Protein AF-A0A8T3VLI8-F1 (afdb_monomer_lite)

pLDDT: mean 80.02, std 15.3, range [47.03, 97.69]

Secondary structure (DSSP, 8-state):
-EE---TT-TT--EEEEE-TTT--EEEE-STT---SSHHHHHHHHHHHHHHHHHHHHHHHHTTSS-SSTT--TTSSSS-SS--S-HHHHHHHHHHHHHHHT---

Foldseek 3Di:
DWDDDDPDDDPQTWDWDAAPQPRDTATDRDPPDRHRDPVSVVVVVVVVVVVVVVVVVVCVVVVNDPPQPPLDQPPPPQDPDADPDVVVRVVVSVVSCVVSVHDD

Radius of gyration: 24.44 Å; chains: 1; bounding box: 48×38×60 Å

Structure (mmCIF, N/CA/C/O backbone):
data_AF-A0A8T3VLI8-F1
#
_entry.id   AF-A0A8T3VLI8-F1
#
loop_
_atom_site.group_PDB
_atom_site.id
_atom_site.type_symbol
_atom_site.label_atom_id
_atom_site.label_alt_id
_atom_site.label_comp_id
_atom_site.label_as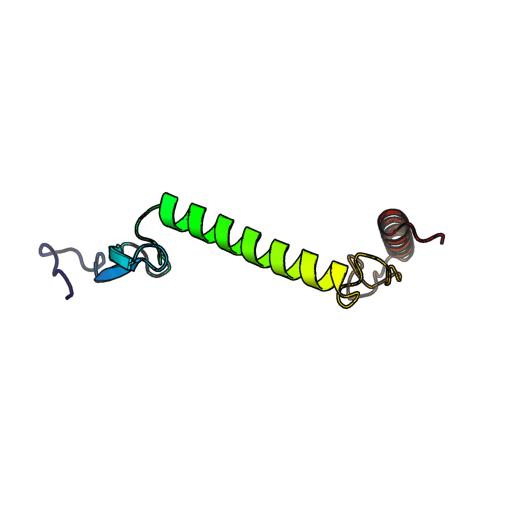ym_id
_atom_site.label_entity_id
_atom_site.label_seq_id
_atom_site.pdbx_PDB_ins_code
_atom_site.Cartn_x
_atom_site.Cartn_y
_atom_site.Cartn_z
_atom_site.occupancy
_atom_site.B_iso_or_equiv
_atom_site.auth_seq_id
_atom_site.auth_comp_id
_atom_site.auth_asym_id
_atom_site.auth_atom_id
_atom_site.pdbx_PDB_model_num
ATOM 1 N N . MET A 1 1 ? -21.331 11.348 20.693 1.00 47.03 1 MET A N 1
ATOM 2 C CA . MET A 1 1 ? -21.164 11.665 22.126 1.00 47.03 1 MET A CA 1
ATOM 3 C C . MET A 1 1 ? -19.729 12.114 22.354 1.00 47.03 1 MET A C 1
ATOM 5 O O . MET A 1 1 ? -18.811 11.358 22.052 1.00 47.03 1 MET A O 1
ATOM 9 N N . LEU A 1 2 ? -19.549 13.368 22.767 1.00 48.72 2 LEU A N 1
ATOM 10 C CA . LEU A 1 2 ? -18.267 13.936 23.186 1.00 48.72 2 LEU A CA 1
ATOM 11 C C . LEU A 1 2 ? -18.157 13.699 24.693 1.00 48.72 2 LEU A C 1
ATOM 13 O O . LEU A 1 2 ? -18.991 14.208 25.435 1.00 48.72 2 LEU A O 1
ATOM 17 N N . PHE A 1 3 ? -17.175 12.921 25.143 1.00 50.59 3 PHE A N 1
ATOM 18 C CA . PHE A 1 3 ? -16.880 12.854 26.573 1.00 50.59 3 PHE A CA 1
ATOM 19 C C . PHE A 1 3 ? -16.125 14.132 26.942 1.00 50.59 3 PHE A C 1
ATOM 21 O O . PHE A 1 3 ? -15.023 14.374 26.445 1.00 50.59 3 PHE A O 1
ATOM 28 N N . GLN A 1 4 ? -16.769 14.997 27.728 1.00 47.31 4 GLN A N 1
ATOM 29 C CA . GLN A 1 4 ? -16.154 16.218 28.236 1.00 47.31 4 GLN A CA 1
ATOM 30 C C . GLN A 1 4 ? -15.128 15.895 29.325 1.00 47.31 4 GLN A C 1
ATOM 32 O O . GLN A 1 4 ? -15.182 14.869 29.999 1.00 47.31 4 GLN A O 1
ATOM 37 N N . LYS A 1 5 ? -14.145 16.782 29.414 1.00 52.22 5 LYS A N 1
ATOM 38 C CA . LYS A 1 5 ? -12.893 16.618 30.135 1.00 52.22 5 LYS A CA 1
ATOM 39 C C . LYS A 1 5 ? -12.983 17.130 31.572 1.00 52.22 5 LYS A C 1
ATOM 41 O O . LYS A 1 5 ? -13.741 18.047 31.864 1.00 52.22 5 LYS A O 1
ATOM 46 N N . ILE A 1 6 ? -12.072 16.611 32.389 1.00 58.09 6 ILE A N 1
ATOM 47 C CA . ILE A 1 6 ? -11.554 17.212 33.625 1.00 58.09 6 ILE A CA 1
ATOM 48 C C . ILE A 1 6 ? -11.267 18.717 33.394 1.00 58.09 6 ILE A C 1
ATOM 50 O O . ILE A 1 6 ? -10.683 19.057 32.353 1.00 58.09 6 ILE A O 1
ATOM 54 N N . PRO A 1 7 ? -11.658 19.618 34.317 1.00 48.94 7 PRO A N 1
ATOM 55 C CA . PRO A 1 7 ? -11.462 21.059 34.163 1.00 48.94 7 PRO A CA 1
ATOM 56 C C . PRO A 1 7 ? -9.967 21.418 34.061 1.00 48.94 7 PRO A C 1
ATOM 58 O O . PRO A 1 7 ? -9.151 20.906 34.820 1.00 48.94 7 PRO A O 1
ATOM 61 N N . GLY A 1 8 ? -9.607 22.296 33.112 1.00 58.69 8 GLY A N 1
ATOM 62 C CA . GLY A 1 8 ? -8.278 22.933 33.049 1.00 58.69 8 GLY A CA 1
ATOM 63 C C . GLY A 1 8 ? -7.338 22.533 31.902 1.00 58.69 8 GLY A C 1
ATOM 64 O O . GLY A 1 8 ? -6.207 23.003 31.869 1.00 58.69 8 GLY A O 1
ATOM 65 N N . ASN A 1 9 ? -7.747 21.694 30.940 1.00 57.59 9 ASN A N 1
ATOM 66 C CA . ASN A 1 9 ? -6.838 21.282 29.860 1.00 57.59 9 ASN A CA 1
ATOM 67 C C . ASN A 1 9 ? -7.537 21.258 28.474 1.00 57.59 9 ASN A C 1
ATOM 69 O O . ASN A 1 9 ? -8.270 20.314 28.175 1.00 57.59 9 ASN A O 1
ATOM 73 N N . PRO A 1 10 ? -7.328 22.250 27.587 1.00 55.91 10 PRO A N 1
ATOM 74 C CA . PRO A 1 10 ? -8.171 22.474 26.402 1.00 55.91 10 PRO A CA 1
ATOM 75 C C . PRO A 1 10 ? -7.996 21.467 25.244 1.00 55.91 10 PRO A C 1
ATOM 77 O O . PRO A 1 10 ? -8.818 21.451 24.328 1.00 55.91 10 PRO A O 1
ATOM 80 N N . GLN A 1 11 ? -6.969 20.603 25.264 1.00 55.47 11 GLN A N 1
ATOM 81 C CA . GLN A 1 11 ? -6.516 19.886 24.054 1.00 55.47 11 GLN A CA 1
ATOM 82 C C . GLN A 1 11 ? -6.837 18.383 23.923 1.00 55.47 11 GLN A C 1
ATOM 84 O O . GLN A 1 11 ? -6.631 17.848 22.839 1.00 55.47 11 GLN A O 1
ATOM 89 N N . LEU A 1 12 ? -7.376 17.675 24.929 1.00 56.41 12 LEU A N 1
ATOM 90 C CA . LEU A 1 12 ? -7.824 16.278 24.705 1.00 56.41 12 LEU A CA 1
ATOM 91 C C . LEU A 1 12 ? -9.340 16.240 24.515 1.00 56.41 12 LEU A C 1
ATOM 93 O O . LEU A 1 12 ? -10.092 15.967 25.447 1.00 56.41 12 LEU A O 1
ATOM 97 N N . ARG A 1 13 ? -9.780 16.548 23.293 1.00 61.03 13 ARG A N 1
ATOM 98 C CA . ARG A 1 13 ? -11.125 16.200 22.830 1.00 61.03 13 ARG A CA 1
ATOM 99 C C . ARG A 1 13 ? -11.084 14.762 22.333 1.00 61.03 13 ARG A C 1
ATOM 101 O O . ARG A 1 13 ? -10.581 14.488 21.248 1.00 61.03 13 ARG A O 1
ATOM 108 N N . PHE A 1 14 ? -11.604 13.849 23.137 1.00 68.12 14 PHE A N 1
ATOM 109 C CA . PHE A 1 14 ? -11.810 12.470 22.730 1.00 68.12 14 PHE A CA 1
ATOM 110 C C . PHE A 1 14 ? -13.182 12.336 22.080 1.00 68.12 14 PHE A C 1
ATOM 112 O O . PHE A 1 14 ? -14.185 12.813 22.613 1.00 68.12 14 PHE A O 1
ATOM 119 N N . TYR A 1 15 ? -13.241 11.672 20.932 1.00 78.06 15 TYR A N 1
ATOM 120 C CA . TYR A 1 15 ? -14.506 11.332 20.294 1.00 78.06 15 TYR A CA 1
ATOM 121 C C . TYR A 1 15 ? -14.571 9.837 20.036 1.00 78.06 15 TYR A C 1
ATOM 123 O O . TYR A 1 15 ? -13.585 9.201 19.657 1.00 78.06 15 TYR A O 1
ATOM 131 N N . LEU A 1 16 ? -15.750 9.272 20.274 1.00 86.94 16 LEU A N 1
ATOM 132 C CA . LEU A 1 16 ? -16.031 7.894 19.915 1.00 86.94 16 LEU A CA 1
ATOM 133 C C . LEU A 1 16 ? -16.145 7.779 18.394 1.00 86.94 16 LEU A C 1
ATOM 135 O O . LEU A 1 16 ? -16.884 8.530 17.759 1.00 86.94 16 LEU A O 1
ATOM 139 N N . SER A 1 17 ? -15.428 6.817 17.825 1.00 91.06 17 SER A N 1
ATOM 140 C CA . SER A 1 17 ? -15.489 6.454 16.410 1.00 91.06 17 SER A CA 1
ATOM 141 C C . SER A 1 17 ? -15.694 4.949 16.278 1.00 91.06 17 SER A C 1
ATOM 143 O O . SER A 1 17 ? -15.323 4.185 17.167 1.00 91.06 17 SER A O 1
ATOM 145 N N . ARG A 1 18 ? -16.273 4.501 15.161 1.00 95.38 18 ARG A N 1
ATOM 146 C CA . ARG A 1 18 ? -16.335 3.074 14.815 1.00 95.38 18 ARG A CA 1
ATOM 147 C C . ARG A 1 18 ? -15.074 2.665 14.063 1.00 95.38 18 ARG A C 1
ATOM 149 O O . ARG A 1 18 ? -14.597 3.406 13.206 1.00 95.38 18 ARG A O 1
ATOM 156 N N . CYS A 1 19 ? -14.522 1.503 14.400 1.00 96.19 19 CYS A N 1
ATOM 157 C CA . CYS A 1 19 ? -13.383 0.919 13.698 1.00 96.19 19 CYS A CA 1
ATOM 158 C C . CYS A 1 19 ? -13.799 0.504 12.288 1.00 96.19 19 CYS A C 1
ATOM 160 O O . CYS A 1 19 ? -14.759 -0.247 12.133 1.00 96.19 19 CYS A O 1
ATOM 162 N N . VAL A 1 20 ? -13.038 0.922 11.275 1.00 95.94 20 VAL A N 1
ATOM 163 C CA . VAL A 1 20 ? -13.314 0.569 9.870 1.00 95.94 20 VAL A CA 1
ATOM 164 C C . VAL A 1 20 ? -13.221 -0.942 9.620 1.00 95.94 20 VAL A C 1
ATOM 166 O O . VAL A 1 20 ? -13.899 -1.455 8.740 1.00 95.94 20 VAL A O 1
ATOM 169 N N . TYR A 1 21 ? -12.398 -1.661 10.391 1.00 96.38 21 TYR A N 1
ATOM 170 C CA . TYR A 1 21 ? -12.180 -3.096 10.190 1.00 96.38 21 TYR A CA 1
ATOM 171 C C . TYR A 1 21 ? -13.203 -3.974 10.925 1.00 96.38 21 TYR A C 1
ATOM 173 O O . TYR A 1 21 ? -13.845 -4.817 10.316 1.00 96.38 21 TYR A O 1
ATOM 181 N N . CYS A 1 22 ? -13.357 -3.788 12.241 1.00 96.25 22 CYS A N 1
ATOM 182 C CA . CYS A 1 22 ? -14.177 -4.669 13.083 1.00 96.25 22 CYS A CA 1
ATOM 183 C C . CYS A 1 22 ? -15.495 -4.040 13.563 1.00 96.25 22 CYS A C 1
ATOM 185 O O . CYS A 1 22 ? -16.235 -4.682 14.301 1.00 96.25 22 CYS A O 1
ATOM 187 N N . GLY A 1 23 ? -15.766 -2.771 13.237 1.00 95.31 23 GLY A N 1
ATOM 188 C CA . GLY A 1 23 ? -16.997 -2.066 13.616 1.00 95.31 23 GLY A CA 1
ATOM 189 C C . GLY A 1 23 ? -17.096 -1.623 15.081 1.00 95.31 23 GLY A C 1
ATOM 190 O O . GLY A 1 23 ? -17.967 -0.817 15.409 1.00 95.31 23 GLY A O 1
ATOM 191 N N . LYS A 1 24 ? -16.197 -2.084 15.963 1.00 95.19 24 LYS A N 1
ATOM 192 C CA . LYS A 1 24 ? -16.204 -1.734 17.394 1.00 95.19 24 LYS A CA 1
ATOM 193 C C . LYS A 1 24 ? -16.059 -0.226 17.610 1.00 95.19 24 LYS A C 1
ATOM 195 O O . LYS A 1 24 ? -15.272 0.432 16.924 1.00 95.19 24 LYS A O 1
ATOM 200 N N . LEU A 1 25 ? -16.791 0.305 18.587 1.00 93.69 25 LEU A N 1
ATOM 201 C CA . LEU A 1 25 ? -16.612 1.676 19.061 1.00 93.69 25 LEU A CA 1
ATOM 202 C C . LEU A 1 25 ? -15.293 1.786 19.832 1.00 93.69 25 LEU A C 1
ATOM 204 O O . LEU A 1 25 ? -14.973 0.922 20.644 1.00 93.69 25 LEU A O 1
ATOM 208 N N . TYR A 1 26 ? -14.530 2.843 19.574 1.00 92.44 26 TYR A N 1
ATOM 209 C CA . TYR A 1 26 ? -13.284 3.132 20.276 1.00 92.44 26 TYR A CA 1
ATOM 210 C C . TYR A 1 26 ? -13.093 4.635 20.461 1.00 92.44 26 TYR A C 1
ATOM 212 O O . TYR A 1 26 ? -13.639 5.452 19.712 1.00 92.44 26 TYR A O 1
ATOM 220 N N . ILE A 1 27 ? -12.296 4.991 21.465 1.00 89.94 27 ILE A N 1
ATOM 221 C CA . ILE A 1 27 ? -11.907 6.373 21.720 1.00 89.94 27 ILE A CA 1
ATOM 222 C C . ILE A 1 27 ? -10.814 6.761 20.730 1.00 89.94 27 ILE A C 1
ATOM 224 O O . ILE A 1 27 ? -9.714 6.207 20.735 1.00 89.94 27 ILE A O 1
ATOM 228 N N . LYS A 1 28 ? -11.112 7.730 19.870 1.00 87.06 28 LYS A N 1
ATOM 229 C CA . LYS A 1 28 ? -10.157 8.236 18.896 1.00 87.06 28 LYS A CA 1
ATOM 230 C C . LYS A 1 28 ? -9.265 9.292 19.546 1.00 87.06 28 LYS A C 1
ATOM 232 O O . LYS A 1 28 ? -9.733 10.355 19.943 1.00 87.06 28 LYS A O 1
ATOM 237 N N . THR A 1 29 ? -7.977 8.971 19.651 1.00 83.12 29 THR A N 1
ATOM 238 C CA . THR A 1 29 ? -6.942 9.836 20.243 1.00 83.12 29 THR A CA 1
ATOM 239 C C . THR A 1 29 ? -6.305 10.781 19.225 1.00 83.12 29 THR A C 1
ATOM 241 O O . THR A 1 29 ? -5.907 11.885 19.576 1.00 83.12 29 THR A O 1
ATOM 244 N N . GLN A 1 30 ? -6.223 10.370 17.956 1.00 84.00 30 GLN A N 1
ATOM 245 C CA . GLN A 1 30 ? -5.652 11.160 16.864 1.00 84.00 30 GLN A CA 1
ATOM 246 C C . GLN A 1 30 ? -6.643 11.281 15.710 1.00 84.00 30 GLN A C 1
ATOM 248 O O . GLN A 1 30 ? -7.335 10.322 15.361 1.00 84.00 30 GLN A O 1
ATOM 253 N N . ASN A 1 31 ? -6.647 12.430 15.033 1.00 83.44 31 ASN A N 1
ATOM 254 C CA . ASN A 1 31 ? -7.603 12.723 13.961 1.00 83.44 31 ASN A CA 1
ATOM 255 C C . ASN A 1 31 ? -7.539 11.763 12.766 1.00 83.44 31 ASN A C 1
ATOM 257 O O . ASN A 1 31 ? -8.566 11.495 12.144 1.00 83.44 31 ASN A O 1
ATOM 261 N N . ARG A 1 32 ? -6.366 11.198 12.461 1.00 88.31 32 ARG A N 1
ATOM 262 C CA . ARG A 1 32 ? -6.182 10.269 11.332 1.00 88.31 32 ARG A CA 1
ATOM 263 C C . ARG A 1 32 ? -6.395 8.794 11.696 1.00 88.31 32 ARG A C 1
ATOM 265 O O . ARG A 1 32 ? -6.390 7.952 10.805 1.00 88.31 32 ARG A O 1
ATOM 272 N N . THR A 1 33 ? -6.605 8.460 12.970 1.00 90.06 33 THR A N 1
ATOM 273 C CA . THR A 1 33 ? -6.754 7.061 13.402 1.00 90.06 33 THR A CA 1
ATOM 274 C C . THR A 1 33 ? -8.134 6.522 13.051 1.00 90.06 33 THR A C 1
ATOM 276 O O . THR A 1 33 ? -9.128 6.965 13.611 1.00 90.06 33 THR A O 1
ATOM 279 N N . THR A 1 34 ? -8.209 5.535 12.165 1.00 94.38 34 THR A N 1
ATOM 280 C CA . THR A 1 34 ? -9.468 4.913 11.703 1.00 94.38 34 THR A CA 1
ATOM 281 C C . THR A 1 34 ? -9.709 3.502 12.256 1.00 94.38 34 THR A C 1
ATOM 283 O O . THR A 1 34 ? -10.765 2.909 12.029 1.00 94.38 34 THR A O 1
ATOM 286 N N . TYR A 1 35 ? -8.740 2.958 12.996 1.00 96.38 35 TYR A N 1
ATOM 287 C CA . TYR A 1 35 ? -8.776 1.607 13.550 1.00 96.38 35 TYR A CA 1
ATOM 288 C C . TYR A 1 35 ? -8.714 1.647 15.076 1.00 96.38 35 TYR A C 1
ATOM 290 O O . TYR A 1 35 ? -7.987 2.461 15.640 1.00 96.38 35 TYR A O 1
ATOM 298 N N . CYS A 1 36 ? -9.436 0.739 15.736 1.00 94.12 36 CYS A N 1
ATOM 299 C CA . CYS A 1 36 ? -9.442 0.647 17.197 1.00 94.12 36 CYS A CA 1
ATOM 300 C C . CYS A 1 36 ? -8.163 0.042 17.785 1.00 94.12 36 CYS A C 1
ATOM 302 O O . CYS A 1 36 ? -7.870 0.263 18.953 1.00 94.12 36 CYS A O 1
ATOM 304 N N . SER A 1 37 ? -7.422 -0.749 17.005 1.00 94.75 37 SER A N 1
ATOM 305 C CA . SER A 1 37 ? -6.200 -1.418 17.449 1.00 94.75 37 SER A CA 1
ATOM 306 C C . SER A 1 37 ? -5.195 -1.559 16.312 1.00 94.75 37 SER A C 1
ATOM 308 O O . SER A 1 37 ? -5.549 -1.481 15.127 1.00 94.75 37 SER A O 1
ATOM 310 N N . TYR A 1 38 ? -3.936 -1.800 16.685 1.00 94.94 38 TYR A N 1
ATOM 311 C CA . TYR A 1 38 ? -2.876 -2.138 15.739 1.00 94.94 38 TYR A CA 1
ATOM 312 C C . TYR A 1 38 ? -3.247 -3.369 14.902 1.00 94.94 38 TYR A C 1
ATOM 314 O O . TYR A 1 38 ? -3.121 -3.330 13.680 1.00 94.94 38 TYR A O 1
ATOM 322 N N . ASP A 1 39 ? -3.814 -4.405 15.522 1.00 97.19 39 ASP A N 1
ATOM 323 C CA . ASP A 1 39 ? -4.208 -5.634 14.823 1.00 97.19 39 ASP A CA 1
ATOM 324 C C . ASP A 1 39 ? -5.242 -5.378 13.727 1.00 97.19 39 ASP A C 1
ATOM 326 O O . ASP A 1 39 ? -5.117 -5.899 12.622 1.00 97.19 39 ASP A O 1
ATOM 330 N N . CYS A 1 40 ? -6.248 -4.537 13.998 1.00 96.94 40 CYS A N 1
ATOM 331 C CA . CYS A 1 40 ? -7.254 -4.166 13.000 1.00 96.94 40 CYS A CA 1
ATOM 332 C C . CYS A 1 40 ? -6.624 -3.431 11.812 1.00 96.94 40 CYS A C 1
ATOM 334 O O . CYS A 1 40 ? -6.979 -3.683 10.660 1.00 96.94 40 CYS A O 1
ATOM 336 N N . ARG A 1 41 ? -5.659 -2.545 12.080 1.00 95.94 41 ARG A N 1
ATOM 337 C CA . ARG A 1 41 ? -4.896 -1.861 11.032 1.00 95.94 41 ARG A CA 1
ATOM 338 C C . ARG A 1 41 ? -4.060 -2.855 10.225 1.00 95.94 41 ARG A C 1
ATOM 340 O O . ARG A 1 41 ? -4.069 -2.794 8.999 1.00 95.94 41 ARG A O 1
ATOM 347 N N . HIS A 1 42 ? -3.348 -3.757 10.895 1.00 97.25 42 HIS A N 1
ATOM 348 C CA . HIS A 1 42 ? -2.473 -4.734 10.255 1.00 97.25 42 HIS A CA 1
ATOM 349 C C . HIS A 1 42 ? -3.261 -5.698 9.361 1.00 97.25 42 HIS A C 1
ATOM 351 O O . HIS A 1 42 ? -2.933 -5.850 8.183 1.00 97.25 42 HIS A O 1
ATOM 357 N N . LYS A 1 43 ? -4.360 -6.261 9.876 1.00 97.69 43 LYS A N 1
ATOM 358 C CA . LYS A 1 43 ? -5.263 -7.125 9.107 1.00 97.69 43 LYS A CA 1
ATOM 359 C C . LYS A 1 43 ? -5.876 -6.392 7.911 1.00 97.69 43 LYS A C 1
ATOM 361 O O . LYS A 1 43 ? -5.823 -6.903 6.801 1.00 97.69 43 LYS A O 1
ATOM 366 N N . SER A 1 44 ? -6.331 -5.147 8.088 1.00 97.12 44 SER A N 1
ATOM 367 C CA . SER A 1 44 ? -6.833 -4.315 6.979 1.00 97.12 44 SER A CA 1
ATOM 368 C C . SER A 1 44 ? -5.797 -4.125 5.856 1.00 97.12 44 SER A C 1
ATOM 370 O O . SER A 1 44 ? -6.126 -4.199 4.665 1.00 97.12 44 SER A O 1
ATOM 372 N N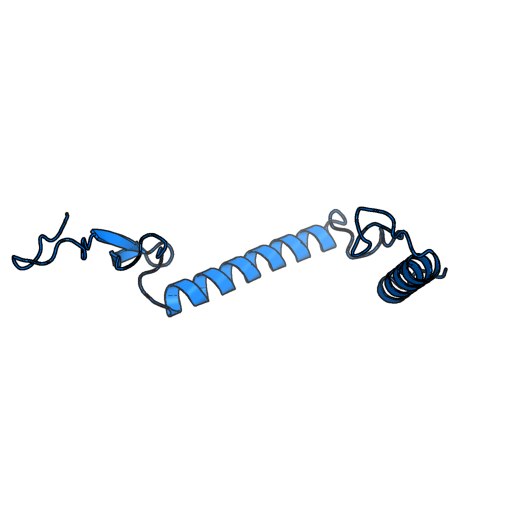 . ILE A 1 45 ? -4.520 -3.924 6.208 1.00 96.44 45 ILE A N 1
ATOM 373 C CA . ILE A 1 45 ? -3.421 -3.826 5.234 1.00 96.44 45 ILE A CA 1
ATOM 374 C C . ILE A 1 45 ? -3.208 -5.165 4.518 1.00 96.44 45 ILE A C 1
ATOM 376 O O . ILE A 1 45 ? -3.073 -5.181 3.292 1.00 96.44 45 ILE A O 1
ATOM 380 N N . GLN A 1 46 ? -3.189 -6.280 5.254 1.00 97.25 46 GLN A N 1
ATOM 381 C CA . GLN A 1 46 ? -3.046 -7.619 4.676 1.00 97.25 46 GLN A CA 1
ATOM 382 C C . GLN A 1 46 ? -4.192 -7.944 3.710 1.00 97.25 46 GLN A C 1
ATOM 384 O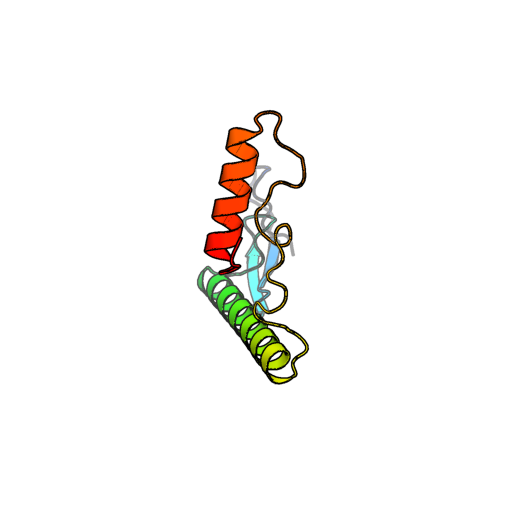 O . GLN A 1 46 ? -3.931 -8.332 2.572 1.00 97.25 46 GLN A O 1
ATOM 389 N N . ASP A 1 47 ? -5.438 -7.681 4.101 1.00 96.94 47 ASP A N 1
ATOM 390 C CA . ASP A 1 47 ? -6.622 -7.909 3.269 1.00 96.94 47 ASP A CA 1
ATOM 391 C C . ASP A 1 47 ? -6.611 -7.031 2.014 1.00 96.94 47 ASP A C 1
ATOM 393 O O . ASP A 1 47 ? -6.979 -7.466 0.922 1.00 96.94 47 ASP A O 1
ATOM 397 N N . SER A 1 48 ? -6.139 -5.789 2.125 1.00 94.75 48 SER A N 1
ATOM 398 C CA . SER A 1 48 ? -5.984 -4.892 0.975 1.00 94.75 48 SER A CA 1
ATOM 399 C C . SER A 1 48 ? -4.915 -5.392 -0.003 1.00 94.75 48 SER A C 1
ATOM 401 O O . SER A 1 48 ? -5.162 -5.424 -1.210 1.00 94.75 48 SER A O 1
ATOM 403 N N . LYS A 1 49 ? -3.770 -5.876 0.500 1.00 95.25 49 LYS A N 1
ATOM 404 C CA . LYS A 1 49 ? -2.738 -6.529 -0.325 1.00 95.25 49 LYS A CA 1
ATOM 405 C C . LYS A 1 49 ? -3.269 -7.800 -0.989 1.00 95.25 49 LYS A C 1
ATOM 407 O O . LYS A 1 49 ? -3.045 -8.000 -2.180 1.00 95.25 49 LYS A O 1
ATOM 412 N N . ALA A 1 50 ? -4.000 -8.635 -0.253 1.00 95.44 50 ALA A N 1
ATOM 413 C CA . ALA A 1 50 ? -4.585 -9.862 -0.781 1.00 95.44 50 ALA A CA 1
ATOM 414 C C . ALA A 1 50 ? -5.606 -9.569 -1.892 1.00 95.44 50 ALA A C 1
ATOM 416 O O . ALA A 1 50 ? -5.545 -10.186 -2.956 1.00 95.44 50 ALA A O 1
ATOM 417 N N . ARG A 1 51 ? -6.494 -8.583 -1.694 1.00 94.88 51 ARG A N 1
ATOM 418 C CA . ARG A 1 51 ? -7.444 -8.117 -2.722 1.00 94.88 51 ARG A CA 1
ATOM 419 C C . ARG A 1 51 ? -6.730 -7.621 -3.976 1.00 94.88 51 ARG A C 1
ATOM 421 O O . ARG A 1 51 ? -7.086 -8.040 -5.076 1.00 94.88 51 ARG A O 1
ATOM 428 N N . TYR A 1 52 ? -5.698 -6.793 -3.812 1.00 90.12 52 TYR A N 1
ATOM 429 C CA . TYR A 1 52 ? -4.878 -6.321 -4.928 1.00 90.12 52 TYR A CA 1
ATOM 430 C C . TYR A 1 52 ? -4.240 -7.484 -5.697 1.00 90.12 52 TYR A C 1
ATOM 432 O O . TYR A 1 52 ? -4.362 -7.550 -6.916 1.00 90.12 52 TYR A O 1
ATOM 440 N N . GLN A 1 53 ? -3.628 -8.445 -4.999 1.00 88.81 53 GLN A N 1
ATOM 441 C CA . GLN A 1 53 ? -2.989 -9.593 -5.646 1.00 88.81 53 GLN A CA 1
ATOM 442 C C . GLN A 1 53 ? -3.992 -10.507 -6.358 1.00 88.81 53 GLN A C 1
ATOM 444 O O . GLN A 1 53 ? -3.685 -11.006 -7.436 1.00 88.81 53 GLN A O 1
ATOM 449 N N . ARG A 1 54 ? -5.204 -10.700 -5.815 1.00 92.44 54 ARG A N 1
ATOM 450 C CA . ARG A 1 54 ? -6.281 -11.430 -6.510 1.00 92.44 54 ARG A CA 1
ATOM 451 C C . ARG A 1 54 ? -6.674 -10.733 -7.811 1.00 92.44 54 ARG A C 1
ATOM 453 O O . ARG A 1 54 ? -6.708 -11.387 -8.848 1.00 92.44 54 ARG A O 1
ATOM 460 N N . LYS A 1 55 ? -6.903 -9.412 -7.768 1.00 87.50 55 LYS A N 1
ATOM 461 C CA . LYS A 1 55 ? -7.197 -8.609 -8.967 1.00 87.50 55 LYS A CA 1
ATOM 462 C C . LYS A 1 55 ? -6.057 -8.714 -9.980 1.00 87.50 55 LYS A C 1
ATOM 464 O O . LYS A 1 55 ? -6.305 -9.001 -11.141 1.00 87.50 55 LYS A O 1
ATOM 469 N N . ARG A 1 56 ? -4.811 -8.566 -9.526 1.00 84.06 56 ARG A N 1
ATOM 470 C CA . ARG A 1 56 ? -3.612 -8.672 -10.364 1.00 84.06 56 ARG A CA 1
ATOM 471 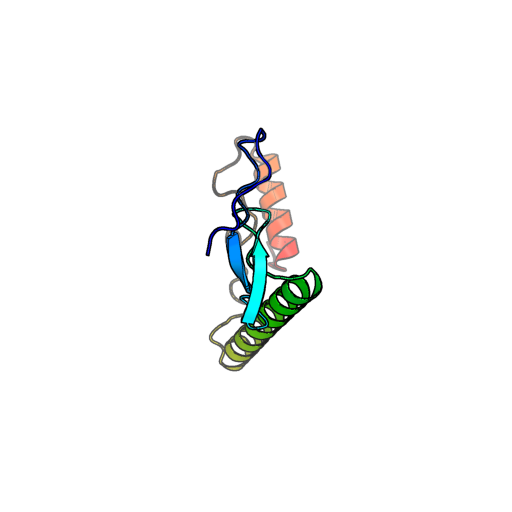C C . ARG A 1 56 ? -3.499 -10.037 -11.049 1.00 84.06 56 ARG A C 1
ATOM 473 O O . ARG A 1 56 ? -3.282 -10.080 -12.249 1.00 84.06 56 ARG A O 1
ATOM 480 N N . ARG A 1 57 ? -3.680 -11.142 -10.317 1.00 85.00 57 ARG A N 1
ATOM 481 C CA . ARG A 1 57 ? -3.657 -12.506 -10.883 1.00 85.00 57 ARG A CA 1
ATOM 482 C C . ARG A 1 57 ? -4.758 -12.722 -11.918 1.00 85.00 57 ARG A C 1
ATOM 484 O O . ARG A 1 57 ? -4.498 -13.368 -12.923 1.00 85.00 57 ARG A O 1
ATOM 491 N N . LYS A 1 58 ? -5.960 -12.186 -11.672 1.00 85.81 58 LYS A N 1
ATOM 492 C CA . LYS A 1 58 ? -7.060 -12.235 -12.639 1.00 85.81 58 LYS A CA 1
ATOM 493 C C . LYS A 1 58 ? -6.681 -11.502 -13.924 1.00 85.81 58 LYS A C 1
ATOM 495 O O . LYS A 1 58 ? -6.729 -12.107 -14.978 1.00 85.81 58 LYS A O 1
ATOM 500 N N . LEU A 1 59 ? -6.210 -10.260 -13.821 1.00 78.44 59 LEU A N 1
ATOM 501 C CA . LEU A 1 59 ? -5.824 -9.495 -15.005 1.00 78.44 59 LEU A CA 1
ATOM 502 C C . LEU A 1 59 ? -4.662 -10.144 -15.787 1.00 78.44 59 LEU A C 1
ATOM 504 O O . LEU A 1 59 ? -4.636 -10.049 -17.004 1.00 78.44 59 LEU A O 1
ATOM 508 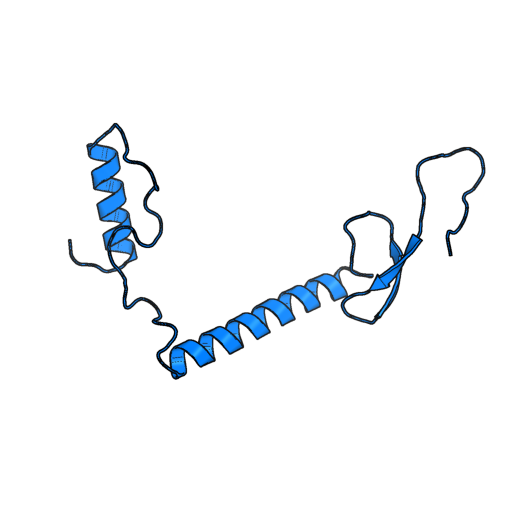N N . ILE A 1 60 ? -3.725 -10.821 -15.106 1.00 74.62 60 ILE A N 1
ATOM 509 C CA . ILE A 1 60 ? -2.671 -11.619 -15.766 1.00 74.62 60 ILE A CA 1
ATOM 510 C C . ILE A 1 60 ? -3.284 -12.805 -16.519 1.00 74.62 60 ILE A C 1
ATOM 512 O O . ILE A 1 60 ? -2.924 -13.057 -17.661 1.00 74.62 60 ILE A O 1
ATOM 516 N N . LYS A 1 61 ? -4.214 -13.536 -15.889 1.00 76.75 61 LYS A N 1
ATOM 517 C CA . LYS A 1 61 ? -4.911 -14.667 -16.518 1.00 76.75 61 LYS A CA 1
ATOM 518 C C . LYS A 1 61 ? -5.724 -14.227 -17.739 1.00 76.75 61 LYS A C 1
ATOM 520 O O . LYS A 1 61 ? -5.740 -14.936 -18.737 1.00 76.75 61 LYS A O 1
ATOM 525 N N . ASP A 1 62 ? -6.387 -13.081 -17.633 1.00 78.94 62 ASP A N 1
ATOM 526 C CA . ASP A 1 62 ? -7.259 -12.528 -18.669 1.00 78.94 62 ASP A CA 1
ATOM 527 C C . ASP A 1 62 ? -6.452 -11.818 -19.782 1.00 78.94 62 ASP A C 1
ATOM 529 O O . ASP A 1 62 ? -7.035 -11.320 -20.738 1.00 78.94 62 ASP A O 1
ATOM 533 N N . GLY A 1 63 ? -5.118 -11.744 -19.666 1.00 68.62 63 GLY A N 1
ATOM 534 C CA . GLY A 1 63 ? -4.236 -11.073 -20.631 1.00 68.62 63 GLY A CA 1
ATOM 535 C C . GLY A 1 63 ? -4.326 -9.539 -20.628 1.00 68.62 63 GLY A C 1
ATOM 536 O O . GLY A 1 63 ? -3.573 -8.878 -21.333 1.00 68.62 63 GLY A O 1
ATOM 537 N N . GLU A 1 64 ? -5.211 -8.951 -19.818 1.00 67.19 64 GLU A N 1
ATOM 538 C CA . GLU A 1 64 ? -5.418 -7.500 -19.712 1.00 67.19 64 GLU A CA 1
ATOM 539 C C . GLU A 1 64 ? -4.290 -6.787 -18.952 1.00 67.19 64 GLU A C 1
ATOM 541 O O . GLU A 1 64 ? -3.982 -5.625 -19.217 1.00 67.19 64 GLU A O 1
ATOM 546 N N . LEU A 1 65 ? -3.673 -7.465 -17.977 1.00 57.59 65 LEU A N 1
ATOM 547 C CA . LEU A 1 65 ? -2.480 -6.973 -17.295 1.00 57.59 65 LEU A CA 1
ATOM 548 C C . LEU A 1 65 ? -1.280 -7.767 -17.773 1.00 57.59 65 LEU A C 1
ATOM 550 O O . LEU A 1 65 ? -0.887 -8.775 -17.187 1.00 57.59 65 LEU A O 1
ATOM 554 N N . ILE A 1 66 ? -0.672 -7.213 -18.805 1.00 52.59 66 ILE A N 1
ATOM 555 C CA . ILE A 1 66 ? 0.660 -7.538 -19.268 1.00 52.59 66 ILE A CA 1
ATOM 556 C C . ILE A 1 66 ? 1.639 -7.389 -18.090 1.00 52.59 66 ILE A C 1
ATOM 558 O O . ILE A 1 66 ? 2.025 -6.286 -17.691 1.00 52.59 66 ILE A O 1
ATOM 562 N N . SER A 1 67 ? 2.044 -8.504 -17.479 1.00 55.62 67 SER A N 1
ATOM 563 C CA . SER A 1 67 ? 3.210 -8.510 -16.603 1.00 55.62 67 SER A CA 1
ATOM 564 C C . SER A 1 67 ? 4.454 -8.422 -17.487 1.00 55.62 67 SER A C 1
ATOM 566 O O . SER A 1 67 ? 4.933 -9.444 -17.956 1.00 55.62 67 SER A O 1
ATOM 568 N N . ASN A 1 68 ? 4.975 -7.212 -17.696 1.00 53.38 68 ASN A N 1
ATOM 569 C CA . ASN A 1 68 ? 6.277 -6.932 -18.329 1.00 53.38 68 ASN A CA 1
ATOM 570 C C . ASN A 1 68 ? 6.409 -7.053 -19.871 1.00 53.38 68 ASN A C 1
ATOM 572 O O . ASN A 1 68 ? 7.532 -7.004 -20.355 1.00 53.38 68 ASN A O 1
ATOM 576 N N . GLU A 1 69 ? 5.350 -7.155 -20.679 1.00 53.16 69 GLU A N 1
ATOM 577 C CA . GLU A 1 69 ? 5.501 -7.197 -22.161 1.00 53.16 69 GLU A CA 1
ATOM 578 C C . GLU A 1 69 ? 5.614 -5.806 -22.822 1.00 53.16 69 GLU A C 1
ATOM 580 O O . GLU A 1 69 ? 6.036 -5.714 -23.967 1.00 53.16 69 GLU A O 1
ATOM 585 N N . ASN A 1 70 ? 5.371 -4.709 -22.088 1.00 56.41 70 ASN A N 1
ATOM 586 C CA . ASN A 1 70 ? 5.685 -3.337 -22.528 1.00 56.41 70 ASN A CA 1
ATOM 587 C C . ASN A 1 70 ? 6.962 -2.808 -21.861 1.00 56.41 70 ASN A C 1
ATOM 589 O O . ASN A 1 70 ? 7.002 -1.680 -21.367 1.00 56.41 70 ASN A O 1
ATOM 593 N N . ASN A 1 71 ? 8.011 -3.626 -21.819 1.00 62.22 71 ASN A N 1
ATOM 594 C CA . ASN A 1 71 ? 9.338 -3.206 -21.378 1.00 62.22 71 ASN A CA 1
ATOM 595 C C . ASN A 1 71 ? 9.989 -2.318 -22.452 1.00 62.22 71 ASN A C 1
ATO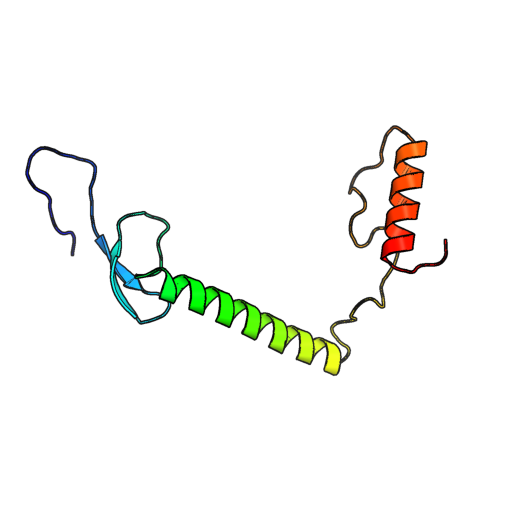M 597 O O . ASN A 1 71 ? 10.998 -2.671 -23.047 1.00 62.22 71 ASN A O 1
ATOM 601 N N . PHE A 1 72 ? 9.398 -1.160 -22.729 1.00 69.38 72 PHE A N 1
ATOM 602 C CA . PHE A 1 72 ? 10.060 -0.113 -23.493 1.00 69.38 72 PHE A CA 1
ATOM 603 C C . PHE A 1 72 ? 10.844 0.769 -22.528 1.00 69.38 72 PHE A C 1
ATOM 605 O O . PHE A 1 72 ? 10.399 1.049 -21.408 1.00 69.38 72 PHE A O 1
ATOM 612 N N . ILE A 1 73 ? 12.012 1.216 -22.974 1.00 76.25 73 ILE A N 1
ATOM 613 C CA . ILE A 1 73 ? 12.790 2.236 -22.271 1.00 76.25 73 ILE A CA 1
ATOM 614 C C . ILE A 1 73 ? 11.885 3.461 -22.050 1.00 76.25 73 ILE A C 1
ATOM 616 O O . ILE A 1 73 ? 11.163 3.872 -22.957 1.00 76.25 73 ILE A O 1
ATOM 620 N N . GLY A 1 74 ? 11.887 4.019 -20.838 1.00 74.88 74 GLY A N 1
ATOM 621 C CA . GLY A 1 74 ? 11.077 5.189 -20.472 1.00 74.88 74 GLY A CA 1
ATOM 622 C C . GLY A 1 74 ? 9.721 4.887 -19.829 1.00 74.88 74 GLY A C 1
ATOM 623 O O . GLY A 1 74 ? 9.013 5.815 -19.444 1.00 74.88 74 GLY A O 1
ATOM 624 N N . THR A 1 75 ? 9.352 3.616 -19.663 1.00 71.56 75 THR A N 1
ATOM 625 C CA . THR A 1 75 ? 8.071 3.228 -19.040 1.00 71.56 75 THR A CA 1
ATOM 626 C C . THR A 1 75 ? 8.136 3.070 -17.522 1.00 71.56 75 THR A C 1
ATOM 628 O O . THR A 1 75 ? 7.088 2.975 -16.878 1.00 71.56 75 THR A O 1
ATOM 631 N N . THR A 1 76 ? 9.336 3.041 -16.926 1.00 70.62 76 THR A N 1
ATOM 632 C CA . THR A 1 76 ? 9.495 2.719 -15.502 1.00 70.62 76 THR A CA 1
ATOM 633 C C . THR A 1 76 ? 10.175 3.817 -14.690 1.00 70.62 76 THR A C 1
ATOM 635 O O . THR A 1 76 ? 9.504 4.686 -14.141 1.00 70.62 76 THR A O 1
ATOM 638 N N . PHE A 1 77 ? 11.495 3.755 -14.539 1.00 66.19 77 PHE A N 1
ATOM 639 C CA . PHE A 1 77 ? 12.245 4.490 -13.520 1.00 66.19 77 PHE A CA 1
ATOM 640 C C . PHE A 1 77 ? 13.160 5.569 -14.100 1.00 66.19 77 PHE A C 1
ATOM 642 O O . PHE A 1 77 ? 13.919 6.176 -13.341 1.00 66.19 77 PHE A O 1
ATOM 649 N N . LEU A 1 78 ? 13.118 5.809 -15.413 1.00 79.00 78 LEU A N 1
ATOM 650 C CA . LEU A 1 78 ? 13.766 6.985 -15.985 1.00 79.00 78 LEU A CA 1
ATOM 651 C C . LEU A 1 78 ? 13.123 8.273 -15.461 1.00 79.00 78 LEU A C 1
ATOM 653 O O . LEU A 1 78 ? 11.927 8.335 -15.157 1.00 79.00 78 LEU A O 1
ATOM 657 N N . SER A 1 79 ? 13.941 9.316 -15.317 1.00 74.56 79 SER A N 1
ATOM 658 C CA . SER A 1 79 ? 13.439 10.626 -14.919 1.00 74.56 79 SER A CA 1
ATOM 659 C C . SER A 1 79 ? 12.523 11.192 -16.001 1.00 74.56 79 SER A C 1
ATOM 661 O O . SER A 1 79 ? 12.798 11.078 -17.189 1.00 74.56 79 SER A O 1
ATOM 663 N N . LYS A 1 80 ? 11.454 11.882 -15.585 1.00 76.25 80 LYS A N 1
ATOM 664 C CA . LYS A 1 80 ? 10.540 12.590 -16.502 1.00 76.25 80 LYS A CA 1
ATOM 665 C C . LYS A 1 80 ? 11.199 13.756 -17.252 1.00 76.25 80 LYS A C 1
ATOM 667 O O . LYS A 1 80 ? 10.607 14.292 -18.181 1.00 76.25 80 LYS A O 1
ATOM 672 N N . HIS A 1 81 ? 12.382 14.178 -16.812 1.00 81.50 81 HIS A N 1
ATOM 673 C CA . HIS A 1 81 ? 13.134 15.293 -17.376 1.00 81.50 81 HIS A CA 1
ATOM 674 C C . HIS A 1 81 ? 14.530 14.828 -17.791 1.00 81.50 81 HIS A C 1
ATOM 676 O O . HIS A 1 81 ? 15.108 13.998 -17.074 1.00 81.50 81 HIS A O 1
ATOM 682 N N . PRO A 1 82 ? 15.069 15.371 -18.896 1.00 81.81 82 PRO A N 1
ATOM 683 C CA . PRO A 1 82 ? 16.403 15.032 -19.363 1.00 81.81 82 PRO A CA 1
ATOM 684 C C . PRO A 1 82 ? 17.466 15.533 -18.386 1.00 81.81 82 PRO A C 1
ATOM 686 O O . PRO A 1 82 ? 17.310 16.580 -17.744 1.00 81.81 82 PRO A O 1
ATOM 689 N N . GLN A 1 83 ? 18.556 14.782 -18.263 1.00 85.62 83 GLN A N 1
ATOM 690 C CA . GLN A 1 83 ? 19.704 15.209 -17.465 1.00 85.62 83 GLN A CA 1
ATOM 691 C C . GLN A 1 83 ? 20.600 16.123 -18.303 1.00 85.62 83 GLN A C 1
ATOM 693 O O . GLN A 1 83 ? 20.825 15.884 -19.480 1.00 85.62 83 GLN A O 1
ATOM 698 N N . LYS A 1 84 ? 21.173 17.166 -17.689 1.00 90.19 84 LYS A N 1
ATOM 699 C CA . LYS A 1 84 ? 22.151 18.030 -18.385 1.00 90.19 84 LYS A CA 1
ATOM 700 C C . LYS A 1 84 ? 23.469 17.306 -18.689 1.00 90.19 84 LYS A C 1
ATOM 702 O O . LYS A 1 84 ? 24.209 17.714 -19.575 1.00 90.19 84 LYS A O 1
ATOM 707 N N . ASP A 1 85 ? 23.782 16.277 -17.907 1.00 93.69 85 ASP A N 1
ATOM 708 C CA . ASP A 1 85 ? 24.981 15.455 -18.048 1.00 93.69 85 ASP A CA 1
ATOM 709 C C . ASP A 1 85 ? 24.652 14.203 -18.869 1.00 93.69 85 ASP A C 1
ATOM 711 O O . ASP A 1 85 ? 24.079 13.236 -18.357 1.00 93.69 85 ASP A O 1
ATOM 715 N N . PHE A 1 86 ? 25.037 14.228 -20.146 1.00 91.31 86 PHE A N 1
ATOM 716 C CA . PHE A 1 86 ? 24.739 13.164 -21.104 1.00 91.31 86 PHE A CA 1
ATOM 717 C C . PHE A 1 86 ? 25.321 11.801 -20.705 1.00 91.31 86 PHE A C 1
ATOM 719 O O . PHE A 1 86 ? 24.726 10.769 -21.012 1.00 91.31 86 PHE A O 1
ATOM 726 N N . LYS A 1 87 ? 26.454 11.759 -19.982 1.00 93.94 87 LYS A N 1
ATOM 727 C CA . LYS A 1 87 ? 27.032 10.483 -19.522 1.00 93.94 87 LYS A CA 1
ATOM 728 C C . LYS A 1 87 ? 26.131 9.826 -18.484 1.00 93.94 87 LYS A C 1
ATOM 730 O O . LYS A 1 87 ? 25.850 8.632 -18.569 1.00 93.94 87 LYS A O 1
ATOM 735 N N . LYS A 1 88 ? 25.637 10.616 -17.530 1.00 90.00 88 LYS A N 1
ATOM 736 C CA . LYS A 1 88 ? 24.709 10.135 -16.497 1.00 90.00 88 LYS A CA 1
ATOM 737 C C . LYS A 1 88 ? 23.368 9.721 -17.083 1.00 90.00 88 LYS A C 1
ATOM 739 O O . LYS A 1 88 ? 22.792 8.732 -16.633 1.00 90.00 88 LYS A O 1
ATOM 744 N N . GLU A 1 89 ? 22.891 10.450 -18.086 1.00 90.19 89 GLU A N 1
ATOM 745 C CA . GLU A 1 89 ? 21.671 10.095 -18.806 1.00 90.19 89 GLU A CA 1
ATOM 746 C C . GLU A 1 89 ? 21.814 8.730 -19.485 1.00 90.19 89 GLU A C 1
ATOM 748 O O . GLU A 1 89 ? 21.033 7.816 -19.212 1.00 90.19 89 GLU A O 1
ATOM 753 N N . HIS A 1 90 ? 22.884 8.545 -20.257 1.00 91.88 90 HIS A N 1
ATOM 754 C CA . HIS A 1 90 ? 23.191 7.287 -20.930 1.00 91.88 90 HIS A CA 1
ATOM 755 C C . HIS A 1 90 ? 23.315 6.107 -19.950 1.00 91.88 90 HIS A C 1
ATOM 757 O O . HIS A 1 90 ? 22.713 5.052 -20.154 1.00 91.88 90 HIS A O 1
ATOM 763 N N . GLU A 1 91 ? 24.025 6.282 -18.832 1.00 90.81 91 GLU A N 1
ATOM 764 C CA . GLU A 1 91 ? 24.106 5.250 -17.791 1.00 90.81 91 GLU A CA 1
ATOM 765 C C . GLU A 1 91 ? 22.743 4.893 -17.190 1.00 90.81 91 GLU A C 1
ATOM 767 O O . GLU A 1 91 ? 22.507 3.733 -16.840 1.00 90.81 91 GLU A O 1
ATOM 772 N N . SER A 1 92 ? 21.854 5.874 -17.025 1.00 88.50 92 SER A N 1
ATOM 773 C CA . SER A 1 92 ? 20.519 5.639 -16.473 1.00 88.50 92 SER A CA 1
ATOM 774 C C . SER A 1 92 ? 19.634 4.849 -17.440 1.00 88.50 92 SER A C 1
ATOM 776 O O . SER A 1 92 ? 18.954 3.918 -17.003 1.00 88.50 92 SER A O 1
ATOM 778 N N . ILE A 1 93 ? 19.743 5.125 -18.744 1.00 89.12 93 ILE A N 1
ATOM 779 C CA . ILE A 1 93 ? 19.081 4.374 -19.818 1.00 89.12 93 ILE A CA 1
ATOM 780 C C . ILE A 1 93 ? 19.579 2.924 -19.845 1.00 89.12 93 ILE A C 1
ATOM 782 O O . ILE A 1 93 ? 18.771 1.998 -19.816 1.00 89.12 93 ILE A O 1
ATOM 786 N N . LEU A 1 94 ? 20.898 2.700 -19.796 1.00 89.12 94 LEU A N 1
ATOM 787 C CA . LEU A 1 94 ? 21.469 1.346 -19.768 1.00 89.12 94 LEU A CA 1
ATOM 788 C C . LEU A 1 94 ? 21.055 0.551 -18.520 1.00 89.12 94 LEU A C 1
ATOM 790 O O . LEU A 1 94 ? 20.800 -0.654 -18.592 1.00 89.12 94 LEU A O 1
ATOM 794 N N . LYS A 1 95 ? 20.983 1.210 -17.357 1.00 84.44 95 LYS A N 1
ATOM 795 C CA . LYS A 1 95 ? 20.508 0.590 -16.108 1.00 84.44 95 LYS A CA 1
ATOM 796 C C . LYS A 1 95 ? 19.032 0.207 -16.201 1.00 84.44 95 LYS A C 1
ATOM 798 O O . LYS A 1 95 ? 18.666 -0.864 -15.713 1.00 84.44 95 LYS A O 1
ATOM 803 N N . GLU A 1 96 ? 18.198 1.052 -16.807 1.00 83.00 96 GLU A N 1
ATOM 804 C CA . GLU A 1 96 ? 16.788 0.735 -17.041 1.00 83.00 96 GLU A CA 1
ATOM 805 C C . GLU A 1 96 ? 16.645 -0.436 -18.021 1.00 83.00 96 GLU A C 1
ATOM 807 O O . GLU A 1 96 ? 15.992 -1.420 -17.682 1.00 83.00 96 GLU A O 1
ATOM 812 N N . ALA A 1 97 ? 17.339 -0.408 -19.161 1.00 84.50 97 ALA A N 1
ATOM 813 C CA . ALA A 1 97 ? 17.330 -1.497 -20.136 1.00 84.50 97 ALA A CA 1
ATOM 814 C C . ALA A 1 97 ? 17.739 -2.845 -19.524 1.00 84.50 97 ALA A C 1
ATOM 816 O O . ALA A 1 97 ? 17.041 -3.845 -19.696 1.00 84.50 97 ALA A O 1
ATOM 817 N N . ARG A 1 98 ? 18.809 -2.865 -18.713 1.00 81.69 98 ARG A N 1
ATOM 818 C CA . ARG A 1 98 ? 19.258 -4.069 -17.993 1.00 81.69 98 ARG A CA 1
ATOM 819 C C . ARG A 1 98 ? 18.206 -4.587 -17.012 1.00 81.69 98 ARG A C 1
ATOM 821 O O . ARG A 1 98 ? 18.019 -5.794 -16.907 1.00 81.69 98 ARG A O 1
ATOM 828 N N . ARG A 1 99 ? 17.520 -3.694 -16.292 1.00 71.00 99 ARG A N 1
ATOM 829 C CA . ARG A 1 99 ? 16.433 -4.053 -15.363 1.00 71.00 99 ARG A CA 1
ATOM 830 C C . ARG A 1 99 ? 15.228 -4.633 -16.102 1.00 71.00 99 ARG A C 1
ATOM 832 O O . ARG A 1 99 ? 14.600 -5.558 -15.597 1.00 71.00 99 ARG A O 1
ATOM 839 N N . LEU A 1 100 ? 14.916 -4.068 -17.263 1.00 76.19 100 LEU A N 1
ATOM 840 C CA . LEU A 1 100 ? 13.809 -4.477 -18.119 1.00 76.19 100 LEU A CA 1
ATOM 841 C C . LEU A 1 100 ? 14.144 -5.706 -18.987 1.00 76.19 100 LEU A C 1
ATOM 843 O O . LEU A 1 100 ? 13.254 -6.265 -19.621 1.00 76.19 100 LEU A O 1
ATOM 847 N N . GLY A 1 101 ? 15.403 -6.152 -19.021 1.00 70.12 101 GLY A N 1
ATOM 848 C CA . GLY A 1 101 ? 15.835 -7.272 -19.864 1.00 70.12 101 GLY A CA 1
ATOM 849 C C . GLY A 1 101 ? 15.774 -6.968 -21.365 1.00 70.12 101 GLY A C 1
ATOM 850 O O . GLY A 1 101 ? 15.757 -7.891 -22.176 1.00 70.12 101 GLY A O 1
ATOM 851 N N . VAL A 1 102 ? 15.734 -5.686 -21.734 1.00 76.81 102 VAL A N 1
ATOM 852 C CA . VAL A 1 102 ? 15.729 -5.227 -23.126 1.00 76.81 102 VAL A CA 1
ATOM 853 C C . VAL A 1 102 ? 17.169 -5.218 -23.614 1.00 76.81 102 VAL A C 1
ATOM 855 O O . VAL A 1 102 ? 18.044 -4.654 -22.955 1.00 76.81 102 VAL A O 1
ATOM 858 N N . ARG A 1 103 ? 17.432 -5.843 -24.763 1.00 66.06 103 ARG A N 1
ATOM 859 C CA . ARG A 1 103 ? 18.729 -5.707 -25.431 1.00 66.06 103 ARG A CA 1
ATOM 860 C C . ARG A 1 103 ? 18.795 -4.310 -26.051 1.00 66.06 103 ARG A C 1
ATOM 862 O O . ARG A 1 103 ? 18.046 -4.033 -26.981 1.00 66.06 103 ARG A O 1
ATOM 869 N N . THR A 1 104 ? 19.632 -3.449 -25.481 1.00 60.44 104 THR A N 1
ATOM 870 C CA . THR A 1 104 ? 20.071 -2.171 -26.068 1.00 60.44 104 THR A CA 1
ATOM 871 C C . THR A 1 104 ? 21.199 -2.385 -27.047 1.00 60.44 104 THR A C 1
ATOM 873 O O . THR A 1 104 ? 22.099 -3.178 -26.681 1.00 60.44 104 THR A O 1
#

Sequence (104 aa):
MLFQKIPGNPQLRFYLSRCVYCGKLYIKTQNRTTYCSYDCRHKSIQDSKARYQRKRRKLIKDGELISNENNFIGTTFLSKHPQKDFKKEHESILKEARRLGVRT

Organism: NCBI:txid230361